Protein AF-A0A7K1Z3K9-F1 (afdb_monomer)

Structure (mmCIF, N/CA/C/O backbone):
data_AF-A0A7K1Z3K9-F1
#
_entry.id   AF-A0A7K1Z3K9-F1
#
loop_
_atom_site.group_PDB
_atom_site.id
_atom_site.type_symbol
_atom_site.label_atom_id
_atom_site.label_alt_id
_atom_site.label_comp_id
_atom_site.label_asym_id
_atom_site.label_entity_id
_atom_site.label_seq_id
_atom_site.pdbx_PDB_ins_code
_atom_site.Cartn_x
_atom_site.Cartn_y
_atom_site.Cartn_z
_atom_site.occupancy
_atom_site.B_iso_or_equiv
_atom_site.auth_seq_id
_atom_site.auth_comp_id
_atom_site.auth_asym_id
_atom_site.auth_atom_id
_atom_site.pdbx_PDB_model_num
ATOM 1 N N . MET A 1 1 ? -6.421 -14.863 19.819 1.00 62.03 1 MET A N 1
ATOM 2 C CA . MET A 1 1 ? -6.205 -15.809 18.696 1.00 62.03 1 MET A CA 1
ATOM 3 C C . MET A 1 1 ? -7.151 -15.559 17.518 1.00 62.03 1 MET A C 1
ATOM 5 O O . MET A 1 1 ? -6.674 -15.500 16.394 1.00 62.03 1 MET A O 1
ATOM 9 N N . GLY A 1 2 ? -8.463 -15.389 17.746 1.00 84.62 2 GLY A N 1
ATOM 10 C CA . GLY A 1 2 ? -9.454 -15.269 16.662 1.00 84.62 2 GLY A CA 1
ATOM 11 C C . GLY A 1 2 ? -9.222 -14.116 15.676 1.00 84.62 2 GLY A C 1
ATOM 12 O O . GLY A 1 2 ? -9.357 -14.316 14.473 1.00 84.62 2 GLY A O 1
ATOM 13 N N . ASP A 1 3 ? -8.809 -12.938 16.150 1.00 85.50 3 ASP A N 1
ATOM 14 C CA . ASP A 1 3 ? -8.624 -11.773 15.268 1.00 85.50 3 ASP A CA 1
ATOM 15 C C . ASP A 1 3 ? -7.415 -11.899 14.337 1.00 85.50 3 ASP A C 1
ATOM 17 O O . ASP A 1 3 ? -7.500 -11.518 13.174 1.00 85.50 3 ASP A O 1
ATOM 21 N N . LEU A 1 4 ? -6.318 -12.505 14.800 1.00 86.00 4 LEU A N 1
ATOM 22 C CA . LEU A 1 4 ? -5.144 -12.763 13.958 1.00 86.00 4 LEU A CA 1
ATOM 23 C C . LEU A 1 4 ? -5.462 -13.757 12.836 1.00 86.00 4 LEU A C 1
ATOM 25 O O . LEU A 1 4 ? -5.068 -13.539 11.694 1.00 86.00 4 LEU A O 1
ATOM 29 N N . LEU A 1 5 ? -6.229 -14.809 13.139 1.00 90.75 5 LEU A N 1
ATOM 30 C CA . LEU A 1 5 ? -6.715 -15.753 12.129 1.00 90.75 5 LEU A CA 1
ATOM 31 C C . LEU A 1 5 ? -7.603 -15.052 11.096 1.00 90.75 5 LEU A C 1
ATOM 33 O O . LEU A 1 5 ? -7.428 -15.255 9.898 1.00 90.75 5 LEU A O 1
ATOM 37 N N . ARG A 1 6 ? -8.514 -14.178 11.539 1.00 91.56 6 ARG A N 1
ATOM 38 C CA . ARG A 1 6 ? -9.349 -13.375 10.631 1.00 91.56 6 ARG A CA 1
ATOM 39 C C . ARG A 1 6 ? -8.504 -12.484 9.723 1.00 91.56 6 ARG A C 1
ATOM 41 O O . ARG A 1 6 ? -8.740 -12.467 8.520 1.00 91.56 6 ARG A O 1
ATOM 48 N N . LEU A 1 7 ? -7.513 -11.784 10.274 1.00 92.50 7 LEU A N 1
ATOM 49 C CA . LEU A 1 7 ? -6.595 -10.947 9.499 1.00 92.50 7 LEU A CA 1
ATOM 50 C C . LEU A 1 7 ? -5.823 -11.754 8.457 1.00 92.50 7 LEU A C 1
ATOM 52 O O . LEU A 1 7 ? -5.692 -11.300 7.323 1.00 92.50 7 LEU A O 1
ATOM 56 N N . PHE A 1 8 ? -5.362 -12.949 8.825 1.00 92.81 8 PHE A N 1
ATOM 57 C CA . PHE A 1 8 ? -4.692 -13.854 7.902 1.00 92.81 8 PHE A CA 1
ATOM 58 C C . PHE A 1 8 ? -5.606 -14.223 6.726 1.00 92.81 8 PHE A C 1
ATOM 60 O O . PHE A 1 8 ? -5.239 -13.979 5.581 1.00 92.81 8 PHE A O 1
ATOM 67 N N . PHE A 1 9 ? -6.829 -14.698 6.989 1.00 94.62 9 PHE A N 1
ATOM 68 C CA . PHE A 1 9 ? -7.776 -15.051 5.925 1.00 94.62 9 PHE A CA 1
ATOM 69 C C . PHE A 1 9 ? -8.161 -13.859 5.041 1.00 94.62 9 PHE A C 1
ATOM 71 O O . PHE A 1 9 ? -8.215 -14.007 3.821 1.00 94.62 9 PHE A O 1
ATOM 78 N N . ILE A 1 10 ? -8.397 -12.676 5.621 1.00 94.56 10 ILE A N 1
ATOM 79 C CA . ILE A 1 10 ? -8.717 -11.464 4.849 1.00 94.56 10 ILE A CA 1
ATOM 80 C C . ILE A 1 10 ? -7.516 -11.043 3.994 1.00 94.56 10 ILE A C 1
ATOM 82 O O . ILE A 1 10 ? -7.694 -10.710 2.826 1.00 94.56 10 ILE A O 1
ATOM 86 N N . GLY A 1 11 ? -6.297 -11.093 4.538 1.00 94.00 11 GLY A N 1
ATOM 87 C CA . GLY A 1 11 ? -5.076 -10.771 3.801 1.00 94.00 11 GLY A CA 1
ATOM 88 C C . GLY A 1 11 ? -4.839 -11.728 2.635 1.00 94.00 11 GLY A C 1
ATOM 89 O O . GLY A 1 11 ? -4.600 -11.283 1.513 1.00 94.00 11 GLY A O 1
ATOM 90 N N . THR A 1 12 ? -4.985 -13.036 2.860 1.00 95.12 12 THR A N 1
ATOM 91 C CA . THR A 1 12 ? -4.906 -14.046 1.796 1.00 95.12 12 THR A CA 1
ATOM 92 C C . THR A 1 12 ? -5.987 -13.830 0.739 1.00 95.12 12 THR A C 1
ATOM 94 O O . THR A 1 12 ? -5.686 -13.871 -0.452 1.00 95.12 12 THR A O 1
ATOM 97 N N . ALA A 1 13 ? -7.227 -13.544 1.147 1.00 94.94 13 ALA A N 1
ATOM 98 C CA . ALA A 1 13 ? -8.312 -13.239 0.221 1.00 94.94 13 ALA A CA 1
ATOM 99 C C . ALA A 1 13 ? -8.030 -11.968 -0.593 1.00 94.94 13 ALA A C 1
ATOM 101 O O . ALA A 1 13 ? -8.270 -11.960 -1.796 1.00 94.94 13 ALA A O 1
ATOM 102 N N . ALA A 1 14 ? -7.473 -10.919 0.021 1.00 95.12 14 ALA A N 1
ATOM 103 C CA . ALA A 1 14 ? -7.094 -9.690 -0.671 1.00 95.12 14 ALA A CA 1
ATOM 104 C C . ALA A 1 14 ? -6.000 -9.942 -1.718 1.00 95.12 14 ALA A C 1
ATOM 106 O O . ALA A 1 14 ? -6.112 -9.457 -2.841 1.00 95.12 14 ALA A O 1
ATOM 107 N N . VAL A 1 15 ? -4.979 -10.742 -1.388 1.00 95.88 15 VAL A N 1
ATOM 108 C CA . VAL A 1 15 ? -3.931 -11.145 -2.342 1.00 95.88 15 VAL A CA 1
ATOM 109 C C . VAL A 1 15 ? -4.515 -11.988 -3.476 1.00 95.88 15 VAL A C 1
ATOM 111 O O . VAL A 1 15 ? -4.219 -11.730 -4.640 1.00 95.88 15 VAL A O 1
ATOM 114 N N . ALA A 1 16 ? -5.383 -12.953 -3.169 1.00 94.88 16 ALA A N 1
ATOM 115 C CA . ALA A 1 16 ? -6.039 -13.773 -4.183 1.00 94.88 16 ALA A CA 1
ATOM 116 C C . ALA A 1 16 ? -6.931 -12.930 -5.106 1.00 94.88 16 ALA A C 1
ATOM 118 O O . ALA A 1 16 ? -6.889 -13.091 -6.321 1.00 94.88 16 ALA A O 1
ATOM 119 N N . LEU A 1 17 ? -7.698 -11.993 -4.548 1.00 94.31 17 LEU A N 1
ATOM 120 C CA . LEU A 1 17 ? -8.557 -11.087 -5.304 1.00 94.31 17 LEU A CA 1
ATOM 121 C C . LEU A 1 17 ? -7.729 -10.155 -6.199 1.00 94.31 17 LEU A C 1
ATOM 123 O O . LEU A 1 17 ? -8.068 -9.957 -7.369 1.00 94.31 17 LEU A O 1
ATOM 127 N N . GLN A 1 18 ? -6.618 -9.635 -5.670 1.00 94.62 18 GLN A N 1
ATOM 128 C CA . GLN A 1 18 ? -5.656 -8.852 -6.437 1.00 94.62 18 GLN A CA 1
ATOM 12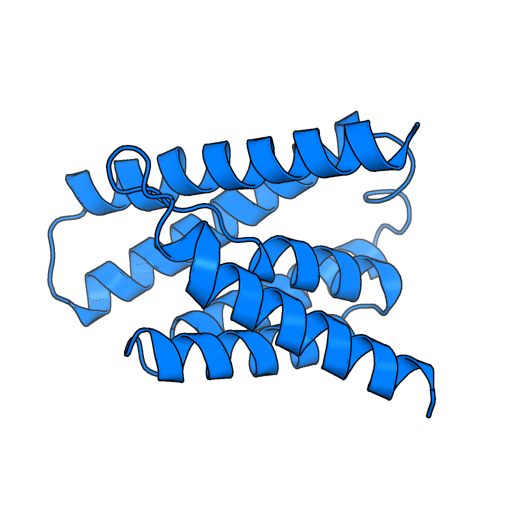9 C C . GLN A 1 18 ? -5.096 -9.664 -7.598 1.00 94.62 18 GLN A C 1
ATOM 131 O O . GLN A 1 18 ? -5.102 -9.195 -8.727 1.00 94.62 18 GLN A O 1
ATOM 136 N N . TRP A 1 19 ? -4.647 -10.888 -7.350 1.00 93.19 19 TRP A N 1
ATOM 137 C CA . TRP A 1 19 ? -4.011 -11.705 -8.374 1.00 93.19 19 TRP A CA 1
ATOM 138 C C . TRP A 1 19 ? -4.992 -12.209 -9.442 1.00 93.19 19 TRP A C 1
ATOM 140 O O . TRP A 1 19 ? -4.698 -12.153 -10.636 1.00 93.19 19 TRP A O 1
ATOM 150 N N . LEU A 1 20 ? -6.168 -12.688 -9.031 1.00 91.50 20 LEU A N 1
ATOM 151 C CA . LEU A 1 20 ? -7.123 -13.345 -9.923 1.00 91.50 20 LEU A CA 1
ATOM 152 C C . LEU A 1 20 ? -7.962 -12.355 -10.732 1.00 91.50 20 LEU A C 1
ATOM 154 O O . LEU A 1 20 ? -8.241 -12.631 -11.899 1.00 91.50 20 LEU A O 1
ATOM 158 N N . PHE A 1 21 ? -8.346 -11.223 -10.134 1.00 91.06 21 PHE A N 1
ATOM 159 C CA . PHE A 1 21 ? -9.279 -10.271 -10.739 1.00 91.06 21 PHE A CA 1
ATOM 160 C C . PHE A 1 21 ? -8.602 -8.940 -11.054 1.00 91.06 21 PHE A C 1
ATOM 162 O O . PHE A 1 21 ? -8.465 -8.586 -12.222 1.00 91.06 21 PHE A O 1
ATOM 169 N N . PHE A 1 22 ? -8.140 -8.206 -10.040 1.00 88.31 22 PHE A N 1
ATOM 170 C CA . PHE A 1 22 ? -7.693 -6.819 -10.236 1.00 88.31 22 PHE A CA 1
ATOM 171 C C . PHE A 1 22 ? -6.387 -6.688 -11.019 1.00 88.31 22 PHE A C 1
ATOM 173 O O . PHE A 1 22 ? -6.224 -5.735 -11.769 1.00 88.31 22 PHE A O 1
ATOM 180 N N . GLY A 1 23 ? -5.501 -7.675 -10.932 1.00 84.19 23 GLY A N 1
ATOM 181 C CA . GLY A 1 23 ? -4.292 -7.760 -11.746 1.00 84.19 23 GLY A CA 1
ATOM 182 C C . GLY A 1 23 ? -4.573 -8.059 -13.220 1.00 84.19 23 GLY A C 1
ATOM 183 O O . GLY A 1 23 ? -3.671 -7.931 -14.037 1.00 84.19 23 GLY A O 1
ATOM 184 N N . ARG A 1 24 ? -5.806 -8.459 -13.566 1.00 86.00 24 ARG A N 1
ATOM 185 C CA . A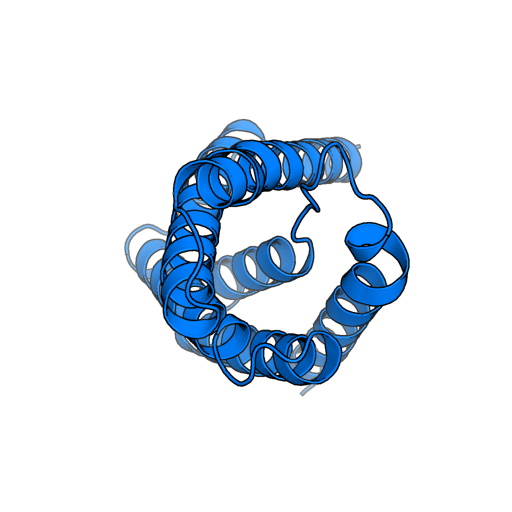RG A 1 24 ? -6.275 -8.631 -14.952 1.00 86.00 24 ARG A CA 1
ATOM 186 C C . ARG A 1 24 ? -7.155 -7.474 -15.424 1.00 86.00 24 ARG A C 1
ATOM 188 O O . ARG A 1 24 ? -7.344 -7.316 -16.625 1.00 86.00 24 ARG A O 1
ATOM 195 N N . LEU A 1 25 ? -7.699 -6.685 -14.495 1.00 83.25 25 LEU A N 1
ATOM 196 C CA . LEU A 1 25 ? -8.447 -5.461 -14.777 1.00 83.25 25 LEU A CA 1
ATOM 197 C C . LEU A 1 25 ? -7.468 -4.322 -15.050 1.00 83.25 25 LEU A C 1
ATOM 199 O O . LEU A 1 25 ? -7.307 -3.401 -14.252 1.00 83.25 25 LEU A O 1
ATOM 203 N N . ASP A 1 26 ? -6.787 -4.435 -16.181 1.00 82.94 26 ASP A N 1
ATOM 204 C CA . ASP A 1 26 ? -5.873 -3.415 -16.654 1.00 82.94 26 ASP A CA 1
ATOM 205 C C . ASP A 1 26 ? -6.638 -2.337 -17.437 1.00 82.94 26 ASP A C 1
ATOM 207 O O . ASP A 1 26 ? -7.279 -2.619 -18.452 1.00 82.94 26 ASP A O 1
ATOM 211 N N . LEU A 1 27 ? -6.581 -1.093 -16.957 1.00 80.25 27 LEU A N 1
ATOM 212 C CA . LEU A 1 27 ? -7.094 0.079 -17.661 1.00 80.25 27 LEU A CA 1
ATOM 213 C C . LEU A 1 27 ? -5.911 0.954 -18.079 1.00 80.25 27 LEU A C 1
ATOM 215 O O . LEU A 1 27 ? -5.322 1.657 -17.260 1.00 80.25 27 LEU A O 1
ATOM 219 N N . TRP A 1 28 ? -5.575 0.919 -19.372 1.00 77.62 28 TRP A N 1
ATOM 220 C CA . TRP A 1 28 ? -4.462 1.678 -19.964 1.00 77.62 28 TRP A CA 1
ATOM 221 C C . TRP A 1 28 ? -3.086 1.422 -19.314 1.00 77.62 28 TRP A C 1
ATOM 223 O O . TRP A 1 28 ? -2.245 2.320 -19.260 1.00 77.62 28 TRP A O 1
ATOM 233 N N . GLY A 1 29 ? -2.836 0.198 -18.847 1.00 78.69 29 GLY A N 1
ATOM 234 C CA . GLY A 1 29 ? -1.599 -0.210 -18.174 1.00 78.69 29 GLY A CA 1
ATOM 235 C C . GLY A 1 29 ? -1.642 -0.051 -16.647 1.00 78.69 29 GLY A C 1
ATOM 236 O O . GLY A 1 29 ? -0.689 -0.440 -15.967 1.00 78.69 29 GLY A O 1
ATOM 237 N N . ALA A 1 30 ? -2.700 0.559 -16.098 1.00 84.94 30 ALA A N 1
ATOM 238 C CA . ALA A 1 30 ? -2.870 0.777 -14.671 1.00 84.94 30 ALA A CA 1
ATOM 239 C C . ALA A 1 30 ? -3.825 -0.252 -14.053 1.00 84.94 30 ALA A C 1
ATOM 241 O O . ALA A 1 30 ? -4.983 -0.383 -14.452 1.00 84.94 30 ALA A O 1
ATOM 242 N N . THR A 1 31 ? -3.362 -0.902 -12.987 1.00 87.62 31 THR A N 1
ATOM 243 C CA . THR A 1 31 ? -4.162 -1.809 -12.153 1.00 87.62 31 THR A CA 1
ATOM 244 C C . THR A 1 31 ? -4.396 -1.193 -10.773 1.00 87.62 31 THR A C 1
ATOM 246 O O . THR A 1 31 ? -3.469 -0.589 -10.222 1.00 87.62 31 THR A O 1
ATOM 249 N N . PRO A 1 32 ? -5.579 -1.360 -10.161 1.00 91.06 32 PRO A N 1
ATOM 250 C CA . PRO A 1 32 ? -5.813 -0.888 -8.805 1.00 91.06 32 PRO A CA 1
ATOM 251 C C . PRO A 1 32 ? -5.142 -1.829 -7.800 1.00 91.06 32 PRO A C 1
ATOM 253 O O . PRO A 1 32 ? -5.009 -3.030 -8.045 1.00 91.06 32 PRO A O 1
ATOM 256 N N . ASP A 1 33 ? -4.749 -1.297 -6.645 1.00 92.56 33 ASP A N 1
ATOM 257 C CA . ASP A 1 33 ? -4.098 -2.074 -5.590 1.00 92.56 33 ASP A CA 1
ATOM 258 C C . ASP A 1 33 ? -5.044 -2.287 -4.401 1.00 92.56 33 ASP A C 1
ATOM 260 O O . ASP A 1 33 ? -5.134 -1.481 -3.473 1.00 92.56 33 ASP A O 1
ATOM 264 N N . VAL A 1 34 ? -5.774 -3.402 -4.420 1.00 93.56 34 VAL A N 1
ATOM 265 C CA . VAL A 1 34 ? -6.702 -3.770 -3.340 1.00 93.56 34 VAL A CA 1
ATOM 266 C C . VAL A 1 34 ? -5.953 -4.240 -2.096 1.00 93.56 34 VAL A C 1
ATOM 268 O O . VAL A 1 34 ? -6.408 -4.031 -0.969 1.00 93.56 34 VAL A O 1
ATOM 271 N N . VAL A 1 35 ? -4.764 -4.816 -2.274 1.00 95.88 35 VAL A N 1
ATOM 272 C CA . VAL A 1 35 ? -3.904 -5.221 -1.156 1.00 95.88 35 VAL A CA 1
ATOM 273 C C . VAL A 1 35 ? -3.440 -3.998 -0.371 1.00 95.88 35 VAL A C 1
ATOM 275 O O . VAL A 1 35 ? -3.372 -4.042 0.854 1.00 95.88 35 VAL A O 1
ATOM 278 N N . LEU A 1 36 ? -3.167 -2.882 -1.046 1.00 95.31 36 LEU A N 1
ATOM 279 C CA . LEU A 1 36 ? -2.870 -1.610 -0.401 1.00 95.31 36 LEU A CA 1
ATOM 280 C C . LEU A 1 36 ? -4.033 -1.163 0.489 1.00 95.31 36 LEU A C 1
ATOM 282 O O . LEU A 1 36 ? -3.802 -0.839 1.651 1.00 95.31 36 LEU A O 1
ATOM 286 N N . LEU A 1 37 ? -5.274 -1.211 -0.006 1.00 94.00 37 LEU A N 1
ATOM 287 C CA . LEU A 1 37 ? -6.455 -0.855 0.792 1.00 94.00 37 LEU A CA 1
ATOM 288 C C . LEU A 1 37 ? -6.591 -1.731 2.044 1.00 94.00 37 LEU A C 1
ATOM 290 O O . LEU A 1 37 ? -6.904 -1.219 3.120 1.00 94.00 37 LEU A O 1
ATOM 294 N N . PHE A 1 38 ? -6.293 -3.028 1.929 1.00 95.25 38 PHE A N 1
ATOM 295 C CA . PHE A 1 38 ? -6.218 -3.926 3.081 1.00 95.25 38 PHE A CA 1
ATOM 296 C C . PHE A 1 38 ? -5.144 -3.481 4.086 1.00 95.25 38 PHE A C 1
ATOM 298 O O . PHE A 1 38 ? -5.441 -3.360 5.273 1.00 95.25 38 PHE A O 1
ATOM 305 N N . VAL A 1 39 ? -3.922 -3.177 3.633 1.00 96.00 39 VAL A N 1
ATOM 306 C CA . VAL A 1 39 ? -2.833 -2.705 4.510 1.00 96.00 39 VAL A CA 1
ATOM 307 C C . VAL A 1 39 ? -3.211 -1.405 5.223 1.00 96.00 39 VAL A C 1
ATOM 309 O O . VAL A 1 39 ? -2.992 -1.301 6.429 1.00 96.00 39 VAL A O 1
ATOM 312 N N . LEU A 1 40 ? -3.832 -0.445 4.525 1.00 93.69 40 LEU A N 1
ATOM 313 C CA . LEU A 1 40 ? -4.343 0.784 5.146 1.00 93.69 40 LEU A CA 1
ATOM 314 C C . LEU A 1 40 ? -5.358 0.460 6.242 1.00 93.69 40 LEU A C 1
ATOM 316 O O . LEU A 1 40 ? -5.245 0.960 7.359 1.00 93.69 40 LEU A O 1
ATOM 320 N N . TRP A 1 41 ? -6.339 -0.387 5.932 1.00 91.81 41 TRP A N 1
ATOM 321 C CA . TRP A 1 41 ? -7.378 -0.773 6.880 1.00 91.81 41 TRP A CA 1
ATOM 322 C C . TRP A 1 41 ? -6.794 -1.439 8.132 1.00 91.81 41 TRP A C 1
ATOM 324 O O . TRP A 1 41 ? -7.185 -1.088 9.248 1.00 91.81 41 TRP A O 1
ATOM 334 N N . VAL A 1 42 ? -5.820 -2.341 7.968 1.00 93.75 42 VAL A N 1
ATOM 335 C CA . VAL A 1 42 ? -5.137 -2.984 9.097 1.00 93.75 42 VAL A CA 1
ATOM 336 C C . VAL A 1 42 ? -4.343 -1.966 9.913 1.00 93.75 42 VAL A C 1
ATOM 338 O O . VAL A 1 42 ? -4.488 -1.927 11.133 1.00 93.75 42 VAL A O 1
ATOM 341 N N . ALA A 1 43 ? -3.541 -1.120 9.267 1.00 93.19 43 ALA A N 1
ATOM 342 C CA . ALA A 1 43 ? -2.696 -0.140 9.946 1.00 93.19 43 ALA A CA 1
ATOM 343 C C . ALA A 1 43 ? -3.514 0.886 10.752 1.00 93.19 43 ALA A C 1
ATOM 345 O O . ALA A 1 43 ? -3.137 1.249 11.865 1.00 93.19 43 ALA A O 1
ATOM 346 N N . VAL A 1 44 ? -4.670 1.303 10.228 1.00 90.19 44 VAL A N 1
ATOM 347 C CA . VAL A 1 44 ? -5.595 2.215 10.917 1.00 90.19 44 VAL A CA 1
ATOM 348 C C . VAL A 1 44 ? -6.298 1.537 12.096 1.00 90.19 44 VAL A C 1
ATOM 350 O O . VAL A 1 44 ? -6.504 2.163 13.133 1.00 90.19 44 VAL A O 1
ATOM 353 N N . ARG A 1 45 ? -6.690 0.263 11.973 1.00 88.19 45 ARG A N 1
ATOM 354 C CA . ARG A 1 45 ? -7.452 -0.418 13.036 1.00 88.19 45 ARG A CA 1
ATOM 355 C C . ARG A 1 45 ? -6.593 -1.029 14.133 1.00 88.19 45 ARG A C 1
ATOM 357 O O . ARG A 1 45 ? -7.011 -1.043 15.284 1.00 88.19 45 ARG A O 1
ATOM 364 N N . TYR A 1 46 ? -5.432 -1.557 13.771 1.00 90.56 46 TYR A N 1
ATOM 365 C CA . TYR A 1 46 ? -4.586 -2.363 14.651 1.00 90.56 46 TYR A CA 1
ATOM 366 C C . TYR A 1 46 ? -3.233 -1.698 14.949 1.00 90.56 46 TYR A C 1
ATOM 368 O O . TYR A 1 46 ? -2.436 -2.234 15.719 1.00 90.56 46 TYR A O 1
ATOM 376 N N . GLY A 1 47 ? -2.981 -0.521 14.370 1.00 90.75 47 GLY A N 1
ATOM 377 C CA . GLY A 1 47 ? -1.809 0.302 14.639 1.00 90.75 47 GLY A CA 1
ATOM 378 C C . GLY A 1 47 ? -0.570 -0.067 13.821 1.00 90.75 47 GLY A C 1
ATOM 379 O O . GLY A 1 47 ? -0.582 -0.931 12.942 1.00 90.75 47 GLY A O 1
ATOM 380 N N . GLN A 1 48 ? 0.524 0.622 14.141 1.00 94.44 48 GLN A N 1
ATOM 381 C CA . GLN A 1 48 ? 1.802 0.581 13.427 1.00 94.44 48 GLN A CA 1
ATOM 382 C C . GLN A 1 48 ? 2.404 -0.820 13.311 1.00 94.44 48 GLN A C 1
ATOM 384 O O . GLN A 1 48 ? 2.720 -1.252 12.204 1.00 94.44 48 GLN A O 1
ATOM 389 N N . THR A 1 49 ? 2.548 -1.548 14.421 1.00 94.94 49 THR A N 1
ATOM 390 C CA . THR A 1 49 ? 3.210 -2.863 14.424 1.00 94.94 49 THR A CA 1
ATOM 391 C C . THR A 1 49 ? 2.466 -3.862 13.542 1.00 94.94 49 THR A C 1
ATOM 393 O O . THR A 1 49 ? 3.063 -4.477 12.660 1.00 94.94 49 THR A O 1
ATOM 396 N N . ILE A 1 50 ? 1.148 -3.989 13.725 1.00 95.44 50 ILE A N 1
ATOM 397 C CA . ILE A 1 50 ? 0.336 -4.951 12.969 1.00 95.44 50 ILE A CA 1
ATOM 398 C C . ILE A 1 50 ? 0.218 -4.518 11.499 1.00 95.44 50 ILE A C 1
ATOM 400 O O . ILE A 1 50 ? 0.320 -5.366 10.616 1.00 95.44 50 ILE A O 1
ATOM 404 N N . GLY A 1 51 ? 0.092 -3.217 11.214 1.00 95.75 51 GLY A N 1
ATOM 405 C CA . GLY A 1 51 ? 0.112 -2.685 9.847 1.00 95.75 51 GLY A CA 1
ATOM 406 C C . GLY A 1 51 ? 1.419 -2.970 9.104 1.00 95.75 51 GLY A C 1
ATOM 407 O O . GLY A 1 51 ? 1.393 -3.381 7.945 1.00 95.75 51 GLY A O 1
ATOM 408 N N . THR A 1 52 ? 2.558 -2.824 9.786 1.00 97.62 52 THR A N 1
ATOM 409 C CA . THR A 1 52 ? 3.892 -3.124 9.238 1.00 97.62 52 THR A CA 1
ATOM 410 C C . THR A 1 52 ? 4.021 -4.609 8.891 1.00 97.62 52 THR A C 1
ATOM 412 O O . THR A 1 52 ? 4.408 -4.949 7.775 1.00 97.62 52 THR A O 1
ATOM 415 N N . ILE A 1 53 ? 3.633 -5.498 9.816 1.00 97.56 53 ILE A N 1
ATOM 416 C CA . ILE A 1 53 ? 3.669 -6.956 9.607 1.00 97.56 53 ILE A CA 1
ATOM 417 C C . ILE A 1 53 ? 2.730 -7.366 8.468 1.00 97.56 53 ILE A C 1
ATOM 419 O O . ILE A 1 53 ? 3.110 -8.162 7.610 1.00 97.56 53 ILE A O 1
ATOM 423 N N . ALA A 1 54 ? 1.515 -6.813 8.426 1.00 97.19 54 ALA A N 1
ATOM 424 C CA . ALA A 1 54 ? 0.565 -7.098 7.359 1.00 97.19 54 ALA A CA 1
ATOM 425 C C . ALA A 1 54 ? 1.121 -6.677 5.995 1.00 97.19 54 ALA A C 1
ATOM 427 O O . ALA A 1 54 ? 1.089 -7.482 5.069 1.00 97.19 54 ALA A O 1
ATOM 428 N N . GLY A 1 55 ? 1.682 -5.464 5.894 1.00 97.19 55 GLY A N 1
ATOM 429 C CA . GLY A 1 55 ? 2.328 -4.953 4.685 1.00 97.19 55 GLY A CA 1
ATOM 430 C C . GLY A 1 55 ? 3.482 -5.832 4.206 1.00 97.19 55 GLY A C 1
ATOM 431 O O . GLY A 1 55 ? 3.547 -6.150 3.019 1.00 97.19 55 GLY A O 1
ATOM 432 N N . PHE A 1 56 ? 4.328 -6.291 5.130 1.00 98.12 56 PHE A N 1
ATOM 433 C CA . PHE A 1 56 ? 5.404 -7.236 4.843 1.00 98.12 56 PHE A CA 1
ATOM 434 C C . PHE A 1 56 ? 4.873 -8.549 4.258 1.00 98.12 56 PHE A C 1
ATOM 436 O O . PHE A 1 56 ? 5.284 -8.942 3.170 1.00 98.12 56 PHE A O 1
ATOM 443 N N . LEU A 1 57 ? 3.931 -9.210 4.941 1.00 97.69 57 LEU A N 1
ATOM 444 C CA . LEU A 1 57 ? 3.450 -10.538 4.547 1.00 97.69 57 LEU A CA 1
ATOM 445 C C . LEU A 1 57 ? 2.740 -10.522 3.191 1.00 97.69 57 LEU A C 1
ATOM 447 O O . LEU A 1 57 ? 3.025 -11.354 2.329 1.00 97.69 57 LEU A O 1
ATOM 451 N N . VAL A 1 58 ? 1.826 -9.570 2.981 1.00 97.44 58 VAL A N 1
ATOM 452 C CA . VAL A 1 58 ? 1.100 -9.484 1.706 1.00 97.44 58 VAL A CA 1
ATOM 453 C C . VAL A 1 58 ? 2.000 -8.984 0.581 1.00 97.44 58 VAL A C 1
ATOM 455 O O . VAL A 1 58 ? 1.867 -9.446 -0.546 1.00 97.44 58 VAL A O 1
ATOM 458 N N . GLY A 1 59 ? 2.938 -8.078 0.869 1.00 97.00 59 GLY A N 1
ATOM 459 C CA . GLY A 1 59 ? 3.912 -7.615 -0.114 1.00 97.00 59 GLY A CA 1
ATOM 460 C C . GLY A 1 59 ? 4.862 -8.732 -0.544 1.00 97.00 59 GLY A C 1
ATOM 461 O O . GLY A 1 59 ? 5.079 -8.905 -1.737 1.00 97.00 59 GLY A O 1
ATOM 462 N N . PHE A 1 60 ? 5.328 -9.555 0.397 1.00 97.31 60 PHE A N 1
ATOM 463 C CA . PHE A 1 60 ? 6.131 -10.743 0.107 1.00 97.31 60 PHE A CA 1
ATOM 464 C C . PHE A 1 60 ? 5.373 -11.748 -0.771 1.00 97.31 60 PHE A C 1
ATOM 466 O O . PHE A 1 60 ? 5.918 -12.259 -1.748 1.00 97.31 60 PHE A O 1
ATOM 473 N N . ALA A 1 61 ? 4.090 -11.986 -0.478 1.00 96.44 61 ALA A N 1
ATOM 474 C 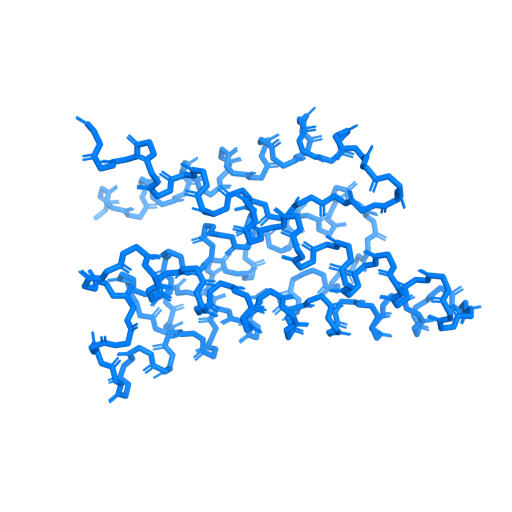CA . ALA A 1 61 ? 3.250 -12.841 -1.314 1.00 96.44 61 ALA A CA 1
ATOM 475 C C . ALA A 1 61 ? 3.102 -12.286 -2.743 1.00 96.44 61 ALA A C 1
ATOM 477 O O . ALA A 1 61 ? 3.208 -13.038 -3.709 1.00 96.44 61 ALA A O 1
ATOM 478 N N . LEU A 1 62 ? 2.902 -10.972 -2.894 1.00 95.88 62 LEU A N 1
ATOM 479 C CA . LEU A 1 62 ? 2.818 -10.335 -4.210 1.00 95.88 62 LEU A CA 1
ATOM 480 C C . LEU A 1 62 ? 4.149 -10.376 -4.964 1.00 95.88 62 LEU A C 1
ATOM 482 O O . LEU A 1 62 ? 4.145 -10.587 -6.172 1.00 95.88 62 LEU A O 1
ATOM 486 N N . ASP A 1 63 ? 5.282 -10.228 -4.279 1.00 95.25 63 ASP A N 1
ATOM 487 C CA . ASP A 1 63 ? 6.598 -10.363 -4.905 1.00 95.25 63 ASP A CA 1
ATOM 488 C C . ASP A 1 63 ? 6.832 -11.774 -5.452 1.00 95.25 63 ASP A C 1
ATOM 490 O O . ASP A 1 63 ? 7.370 -11.908 -6.551 1.00 95.25 63 ASP A O 1
ATOM 494 N N . ALA A 1 64 ? 6.386 -12.810 -4.735 1.00 94.81 64 ALA A N 1
ATOM 495 C CA . ALA A 1 64 ? 6.442 -14.192 -5.213 1.00 94.81 64 ALA A CA 1
ATOM 496 C C . ALA A 1 64 ? 5.547 -14.424 -6.446 1.00 94.81 64 ALA A C 1
ATOM 498 O O . ALA A 1 64 ? 5.895 -15.213 -7.321 1.00 94.81 64 ALA A O 1
ATOM 499 N N . ILE A 1 65 ? 4.411 -13.725 -6.532 1.00 94.06 65 ILE A N 1
ATOM 500 C CA . ILE A 1 65 ? 3.451 -13.834 -7.641 1.00 94.06 65 ILE A CA 1
ATOM 501 C C . ILE A 1 65 ? 3.920 -13.058 -8.882 1.00 94.06 65 ILE A C 1
ATOM 503 O O . ILE A 1 65 ? 3.838 -13.572 -9.996 1.00 94.06 65 ILE A O 1
ATOM 507 N N . TYR A 1 66 ? 4.386 -11.819 -8.706 1.00 90.88 66 TYR A N 1
ATOM 508 C CA . TYR A 1 66 ? 4.716 -10.898 -9.801 1.00 90.88 66 TYR A CA 1
ATOM 509 C C . TYR A 1 66 ? 6.209 -10.847 -10.150 1.00 90.88 66 TYR A C 1
ATOM 511 O O . TYR A 1 66 ? 6.591 -10.186 -11.117 1.00 90.88 66 TYR A O 1
ATOM 519 N N . GLY A 1 67 ? 7.062 -11.534 -9.385 1.00 90.44 67 GLY A N 1
ATOM 520 C CA . GLY A 1 67 ? 8.492 -11.661 -9.668 1.00 90.44 67 GLY A CA 1
ATOM 521 C C . GLY A 1 67 ? 9.288 -10.367 -9.483 1.00 90.44 67 GLY A C 1
ATOM 522 O O . GLY A 1 67 ? 10.315 -10.189 -10.134 1.00 90.44 67 GLY A O 1
ATOM 523 N N . LEU A 1 68 ? 8.820 -9.449 -8.629 1.00 87.38 68 LEU A N 1
ATOM 524 C CA . LEU A 1 68 ? 9.525 -8.199 -8.305 1.00 87.38 68 LEU A CA 1
ATOM 525 C C . LEU A 1 68 ? 10.508 -8.344 -7.127 1.00 87.38 68 LEU A C 1
ATOM 527 O O . LEU A 1 68 ? 11.295 -7.430 -6.887 1.00 87.38 68 LEU A O 1
ATOM 531 N N . TRP A 1 69 ? 10.526 -9.511 -6.466 1.00 86.44 69 TRP A N 1
ATOM 532 C CA . TRP A 1 69 ? 11.554 -9.957 -5.509 1.00 86.44 69 TRP A CA 1
ATOM 533 C C . TRP A 1 69 ? 11.947 -8.916 -4.446 1.00 86.44 69 TRP A C 1
ATOM 535 O O . TRP A 1 69 ? 13.108 -8.535 -4.319 1.00 86.44 69 TRP A O 1
ATOM 545 N N . GLY A 1 70 ? 10.977 -8.475 -3.650 1.00 92.56 70 GLY A N 1
ATOM 546 C CA . GLY A 1 70 ? 11.187 -7.656 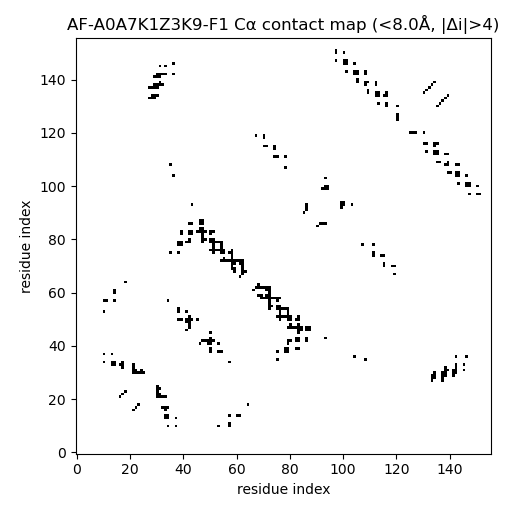-2.454 1.00 92.56 70 GLY A CA 1
ATOM 547 C C . GLY A 1 70 ? 10.697 -6.213 -2.578 1.00 92.56 70 GLY A C 1
ATOM 548 O O . GLY A 1 70 ? 10.613 -5.521 -1.563 1.00 92.56 70 GLY A O 1
ATOM 549 N N . ILE A 1 71 ? 10.352 -5.744 -3.783 1.00 95.56 71 ILE A N 1
ATOM 550 C CA . ILE A 1 71 ? 9.873 -4.371 -3.985 1.00 95.56 71 ILE A CA 1
ATOM 551 C C . ILE A 1 71 ? 8.490 -4.183 -3.350 1.00 95.56 71 ILE A C 1
ATOM 553 O O . ILE A 1 71 ? 8.298 -3.227 -2.594 1.00 95.56 71 ILE A O 1
ATOM 557 N N . HIS A 1 72 ? 7.527 -5.077 -3.604 1.00 95.88 72 HIS A N 1
ATOM 558 C CA . HIS A 1 72 ? 6.204 -4.957 -2.987 1.00 95.88 72 HIS A CA 1
ATOM 559 C C . HIS A 1 72 ? 6.281 -5.119 -1.472 1.00 95.88 72 HIS A C 1
ATOM 561 O O . HIS A 1 72 ? 5.644 -4.353 -0.748 1.00 95.88 72 HIS A O 1
ATOM 567 N N . MET A 1 73 ? 7.072 -6.081 -0.994 1.00 97.31 73 MET A N 1
ATOM 568 C CA . MET A 1 73 ? 7.352 -6.294 0.421 1.00 97.31 73 MET A CA 1
ATOM 569 C C . MET A 1 73 ? 7.865 -5.010 1.068 1.00 97.31 73 MET A C 1
ATOM 571 O O . MET A 1 73 ? 7.275 -4.540 2.041 1.00 97.31 73 MET A O 1
ATOM 575 N N . PHE A 1 74 ? 8.920 -4.40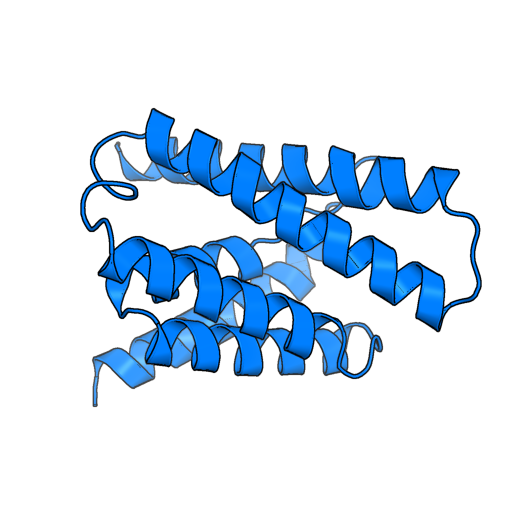7 0.519 1.00 97.75 74 PHE A N 1
ATOM 576 C CA . PHE A 1 74 ? 9.520 -3.201 1.079 1.00 97.75 74 PHE A CA 1
ATOM 577 C C . PHE A 1 74 ? 8.538 -2.026 1.087 1.00 97.75 74 PHE A C 1
ATOM 579 O O . PHE A 1 74 ? 8.265 -1.451 2.143 1.00 97.75 74 PHE A O 1
ATOM 586 N N . VAL A 1 75 ? 7.945 -1.706 -0.067 1.00 97.38 75 VAL A N 1
ATOM 587 C CA . VAL A 1 75 ? 7.042 -0.555 -0.199 1.00 97.38 75 VAL A CA 1
ATOM 588 C C . VAL A 1 75 ? 5.824 -0.709 0.715 1.00 97.38 75 VAL A C 1
ATOM 590 O O . VAL A 1 75 ? 5.485 0.223 1.442 1.00 97.38 75 VAL A O 1
ATOM 593 N N . LYS A 1 76 ? 5.184 -1.885 0.762 1.00 97.31 76 LYS A N 1
ATOM 594 C CA . LYS A 1 76 ? 4.004 -2.093 1.618 1.00 97.31 76 LYS A CA 1
ATOM 595 C C . LYS A 1 76 ? 4.342 -2.133 3.105 1.00 97.31 76 LYS A C 1
ATOM 597 O O . LYS A 1 76 ? 3.519 -1.694 3.905 1.00 97.31 76 LYS A O 1
ATOM 602 N N . THR A 1 77 ? 5.537 -2.586 3.478 1.00 98.06 77 THR A N 1
ATOM 603 C CA . THR A 1 77 ? 6.028 -2.497 4.863 1.00 98.06 77 THR A CA 1
ATOM 604 C C . THR A 1 77 ? 6.158 -1.036 5.292 1.00 98.06 77 THR A C 1
ATOM 606 O O . THR A 1 77 ? 5.623 -0.653 6.332 1.00 98.06 77 THR A O 1
ATOM 609 N N . VAL A 1 78 ? 6.793 -0.199 4.461 1.00 97.62 78 VAL A N 1
ATOM 610 C CA . VAL A 1 78 ? 6.943 1.243 4.717 1.00 97.62 78 VAL A CA 1
ATOM 611 C C . VAL A 1 78 ? 5.580 1.925 4.812 1.00 97.62 78 VAL A C 1
ATOM 613 O O . VAL A 1 78 ? 5.341 2.684 5.748 1.00 97.62 78 VAL A O 1
ATOM 616 N N . ILE A 1 79 ? 4.653 1.631 3.899 1.00 97.31 79 ILE A N 1
ATOM 617 C CA . ILE A 1 79 ? 3.309 2.217 3.945 1.00 97.31 79 ILE A CA 1
ATOM 618 C C . ILE A 1 79 ? 2.540 1.768 5.192 1.00 97.31 79 ILE A C 1
ATOM 620 O O . ILE A 1 79 ? 1.970 2.610 5.881 1.00 97.31 79 ILE A O 1
ATOM 624 N N . GLY A 1 80 ? 2.550 0.474 5.525 1.00 96.31 80 GLY A N 1
ATOM 625 C CA . GLY A 1 80 ? 1.895 -0.039 6.730 1.00 96.31 80 GLY A CA 1
ATOM 626 C C . GLY A 1 80 ? 2.426 0.616 8.008 1.00 96.31 80 GLY A C 1
ATOM 627 O O . GLY A 1 80 ? 1.645 1.000 8.881 1.00 96.31 80 GLY A O 1
ATOM 628 N N . PHE A 1 81 ? 3.743 0.824 8.076 1.00 96.69 81 PHE A N 1
ATOM 629 C CA . PHE A 1 81 ? 4.402 1.560 9.150 1.00 96.69 81 PHE A CA 1
ATOM 630 C C . PHE A 1 81 ? 3.958 3.026 9.203 1.00 96.69 81 PHE A C 1
ATOM 632 O O . PHE A 1 81 ? 3.503 3.484 10.250 1.00 96.69 81 PHE A O 1
ATOM 639 N N . LEU A 1 82 ? 4.058 3.763 8.090 1.00 94.62 82 LEU A N 1
ATOM 640 C CA . LEU A 1 82 ? 3.750 5.197 8.040 1.00 94.62 82 LEU A CA 1
ATOM 641 C C . LEU A 1 82 ? 2.290 5.471 8.394 1.00 94.62 82 LEU A C 1
ATOM 643 O O . LEU A 1 82 ? 2.003 6.351 9.200 1.00 94.62 82 LEU A O 1
ATOM 647 N N . VAL A 1 83 ? 1.365 4.694 7.832 1.00 93.12 83 VAL A N 1
ATOM 648 C CA . VAL A 1 83 ? -0.070 4.853 8.091 1.00 93.12 83 VAL A CA 1
ATOM 649 C C . VAL A 1 83 ? -0.392 4.549 9.548 1.00 93.12 83 VAL A C 1
ATOM 651 O O . VAL A 1 83 ? -1.104 5.320 10.191 1.00 93.12 83 VAL A O 1
ATOM 654 N N . GLY A 1 84 ? 0.154 3.462 10.095 1.00 92.25 84 GLY A N 1
ATOM 655 C CA . GLY A 1 84 ? -0.097 3.106 11.485 1.00 92.25 84 GLY A CA 1
ATOM 656 C C . GLY A 1 84 ? 0.542 4.085 12.475 1.00 92.25 84 GLY A C 1
ATOM 657 O O . GLY A 1 84 ? -0.064 4.376 13.504 1.00 92.25 84 GLY A O 1
ATOM 658 N N . LEU A 1 85 ? 1.709 4.654 12.146 1.00 91.19 85 LEU A N 1
ATOM 659 C CA . LEU A 1 85 ? 2.348 5.718 12.924 1.00 91.19 85 LEU A CA 1
ATOM 660 C C . LEU A 1 85 ? 1.513 7.007 12.902 1.00 91.19 85 LEU A C 1
ATOM 662 O O . LEU A 1 85 ? 1.240 7.585 13.950 1.00 91.19 85 LEU A O 1
ATOM 666 N N . LEU A 1 86 ? 1.057 7.442 11.723 1.00 87.81 86 LEU A N 1
ATOM 667 C CA . LEU A 1 86 ? 0.213 8.634 11.587 1.00 87.81 86 LEU A CA 1
ATOM 668 C C . LEU A 1 86 ? -1.120 8.479 12.321 1.00 87.81 86 LEU A C 1
ATOM 670 O O . LEU A 1 86 ? -1.596 9.437 12.923 1.00 87.81 86 LEU A O 1
ATOM 674 N N . ASN A 1 87 ? -1.703 7.282 12.302 1.00 84.62 87 ASN A N 1
ATOM 675 C CA . ASN A 1 87 ? -2.925 6.986 13.037 1.00 84.62 87 ASN A CA 1
ATOM 676 C C . ASN A 1 87 ? -2.706 6.966 14.559 1.00 84.62 87 ASN A C 1
ATOM 678 O O . ASN A 1 87 ? -3.584 7.397 15.296 1.00 84.62 87 ASN A O 1
ATOM 682 N N . MET A 1 88 ? -1.536 6.519 15.032 1.00 79.31 88 MET A N 1
ATOM 683 C CA . MET A 1 88 ? -1.167 6.606 16.450 1.00 79.31 88 MET A CA 1
ATOM 684 C C . MET A 1 88 ? -1.015 8.062 16.911 1.00 79.31 88 MET A C 1
ATOM 686 O O . MET A 1 88 ? -1.438 8.399 18.013 1.00 79.31 88 MET A O 1
ATOM 690 N N . ILE A 1 89 ? -0.419 8.920 16.076 1.00 77.75 89 ILE A N 1
ATOM 691 C CA . ILE A 1 89 ? -0.219 10.343 16.386 1.00 77.75 89 ILE A CA 1
ATOM 692 C C . ILE A 1 89 ? -1.542 11.116 16.283 1.00 77.75 89 ILE A C 1
ATOM 694 O O . ILE A 1 89 ? -1.807 11.995 17.096 1.00 77.75 89 ILE A O 1
ATOM 698 N N . ASN A 1 90 ? -2.382 10.787 15.297 1.00 69.81 90 ASN A N 1
ATOM 699 C CA . ASN A 1 90 ? -3.621 11.498 15.000 1.00 69.81 90 ASN A CA 1
ATOM 700 C C . ASN A 1 90 ? -4.786 10.527 14.734 1.00 69.81 90 ASN A C 1
ATOM 702 O O . ASN A 1 90 ? -5.206 10.325 13.590 1.00 69.81 90 ASN A O 1
ATOM 706 N N . SER A 1 91 ? -5.375 9.989 15.805 1.00 60.75 91 SER A N 1
ATOM 707 C CA . SER A 1 91 ? -6.481 9.013 15.762 1.00 60.75 91 SER A CA 1
ATOM 708 C C . SER A 1 91 ? -7.755 9.513 15.052 1.00 60.75 91 SER A C 1
ATOM 710 O O . SER A 1 91 ? -8.639 8.732 14.708 1.00 60.75 91 SER A O 1
ATOM 712 N N . GLU A 1 92 ? -7.873 10.824 14.813 1.00 57.72 92 GLU A N 1
ATOM 713 C CA . GLU A 1 92 ? -9.005 11.466 14.127 1.00 57.72 92 GLU A CA 1
ATOM 714 C C . GLU A 1 92 ? -8.894 11.462 12.587 1.00 57.72 92 GLU A C 1
ATOM 716 O O . GLU A 1 92 ? -9.870 11.779 11.894 1.00 57.72 92 GLU A O 1
ATOM 721 N N . VAL A 1 93 ? -7.729 11.127 12.022 1.00 55.81 93 VAL A N 1
ATOM 722 C CA . VAL A 1 93 ? -7.454 11.333 10.587 1.00 55.81 93 VAL A CA 1
ATOM 723 C C . VAL A 1 93 ? -8.256 10.379 9.694 1.00 55.81 93 VAL A C 1
ATOM 725 O O . VAL A 1 93 ? -8.667 10.778 8.608 1.00 55.81 93 VAL A O 1
ATOM 728 N N . PHE A 1 94 ? -8.581 9.165 10.154 1.00 59.88 94 PHE A N 1
ATOM 729 C CA . PHE A 1 94 ? -8.918 8.083 9.221 1.00 59.88 94 PHE A CA 1
ATOM 730 C C . PHE A 1 94 ? -10.384 7.605 9.165 1.00 59.88 94 PHE A C 1
ATOM 732 O O . PHE A 1 94 ? -10.716 6.891 8.222 1.00 59.88 94 PHE A O 1
ATOM 739 N N . VAL A 1 95 ? -11.289 7.943 10.104 1.00 61.69 95 VAL A N 1
ATOM 740 C CA . VAL A 1 95 ? -12.521 7.112 10.263 1.00 61.69 95 VAL A CA 1
ATOM 741 C C . VAL A 1 95 ? -13.866 7.857 10.396 1.00 61.69 95 VAL A C 1
ATOM 743 O O . VAL A 1 95 ? -14.901 7.218 10.553 1.00 61.69 95 VAL A O 1
ATOM 746 N N . ARG A 1 96 ? -13.947 9.190 10.263 1.00 62.19 96 ARG A N 1
ATOM 747 C CA . ARG A 1 96 ? -15.245 9.893 10.459 1.00 62.19 96 ARG A CA 1
ATOM 748 C C . ARG A 1 96 ? -16.080 10.156 9.200 1.00 62.19 96 ARG A C 1
ATOM 750 O O . ARG A 1 96 ? -17.305 10.221 9.294 1.00 62.19 96 ARG A O 1
ATOM 757 N N . SER A 1 97 ? -15.483 10.278 8.014 1.00 74.44 97 SER A N 1
ATOM 758 C CA . SER A 1 97 ? -16.237 10.607 6.794 1.00 74.44 97 SER A CA 1
ATOM 759 C C . SER A 1 97 ? -15.709 9.893 5.554 1.00 74.44 97 SER A C 1
ATOM 761 O O . SER A 1 97 ? -14.508 9.680 5.411 1.00 74.44 97 SER A O 1
ATOM 763 N N . ALA A 1 98 ? -16.620 9.560 4.630 1.00 80.00 98 ALA A N 1
ATOM 764 C CA . ALA A 1 98 ? -16.267 8.960 3.344 1.00 80.00 98 ALA A CA 1
ATOM 765 C C . ALA A 1 98 ? -15.246 9.813 2.578 1.00 80.00 98 ALA A C 1
ATOM 767 O O . ALA A 1 98 ? -14.297 9.290 2.003 1.00 80.00 98 ALA A O 1
ATOM 768 N N . ARG A 1 99 ? -15.401 11.139 2.660 1.00 83.62 99 ARG A N 1
ATOM 769 C CA . ARG A 1 99 ? -14.472 12.109 2.085 1.00 83.62 99 ARG A CA 1
ATOM 770 C C . ARG A 1 99 ? -13.045 11.942 2.621 1.00 83.62 99 ARG A C 1
ATOM 772 O O . ARG A 1 99 ? -12.128 11.860 1.816 1.00 83.62 99 ARG A O 1
ATOM 779 N N . ARG A 1 100 ? -12.858 11.826 3.944 1.00 82.88 100 ARG A N 1
ATOM 780 C CA . ARG A 1 100 ? -11.519 11.628 4.532 1.00 82.88 100 ARG A CA 1
ATOM 781 C C . ARG A 1 100 ? -10.880 10.322 4.066 1.00 82.88 100 ARG A C 1
ATOM 783 O O . ARG A 1 100 ? -9.713 10.328 3.710 1.00 82.88 100 ARG A O 1
ATOM 790 N N . VAL A 1 101 ? -11.641 9.225 3.988 1.00 83.94 101 VAL A N 1
ATOM 791 C CA . VAL A 1 101 ? -11.106 7.938 3.498 1.00 83.94 101 VAL A CA 1
ATOM 792 C C . VAL A 1 101 ? -10.580 8.065 2.067 1.00 83.94 101 VAL A C 1
ATOM 794 O O . VAL A 1 101 ? -9.498 7.564 1.769 1.00 83.94 101 VAL A O 1
ATOM 797 N N . VAL A 1 102 ? -11.307 8.769 1.197 1.00 89.12 102 VAL A N 1
ATOM 798 C CA . VAL A 1 102 ? -10.890 9.021 -0.190 1.00 89.12 102 VAL A CA 1
ATOM 799 C C . VAL A 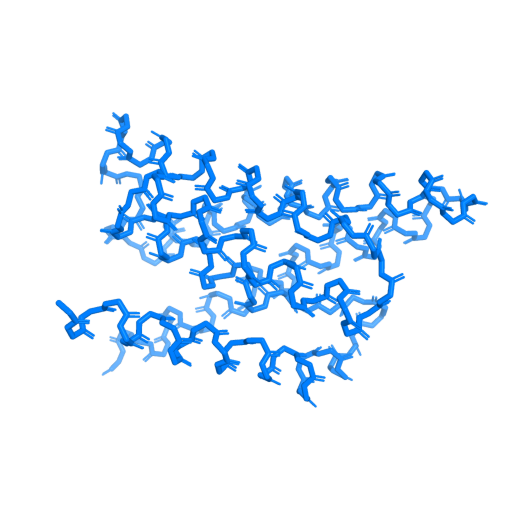1 102 ? -9.643 9.899 -0.242 1.00 89.12 102 VAL A C 1
ATOM 801 O O . VAL A 1 102 ? -8.680 9.530 -0.904 1.00 89.12 102 VAL A O 1
ATOM 804 N N . GLU A 1 103 ? -9.630 11.022 0.480 1.00 87.81 103 GLU A N 1
ATOM 805 C CA . GLU A 1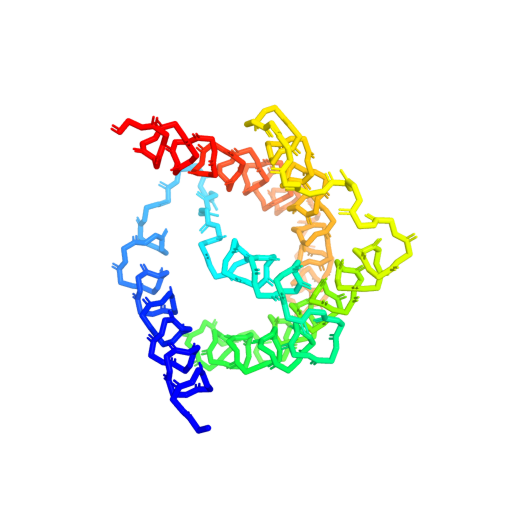 103 ? -8.486 11.945 0.530 1.00 87.81 103 GLU A CA 1
ATOM 806 C C . GLU A 1 103 ? -7.220 11.238 1.022 1.00 87.81 103 GLU A C 1
ATOM 808 O O . GLU A 1 103 ? -6.158 11.332 0.409 1.00 87.81 103 GLU A O 1
ATOM 813 N N . THR A 1 104 ? -7.333 10.469 2.101 1.00 88.19 104 THR A N 1
ATOM 814 C CA . THR A 1 104 ? -6.196 9.753 2.665 1.00 88.19 104 THR A CA 1
ATOM 815 C C . THR A 1 104 ? -5.734 8.604 1.773 1.00 88.19 104 THR A C 1
ATOM 817 O O . THR A 1 104 ? -4.531 8.418 1.593 1.00 88.19 104 THR A O 1
ATOM 820 N N . THR A 1 105 ? -6.663 7.868 1.155 1.00 91.44 105 THR A N 1
ATOM 821 C CA . THR A 1 105 ? -6.311 6.834 0.171 1.00 91.44 105 THR A CA 1
ATOM 822 C C . THR A 1 105 ? -5.591 7.442 -1.025 1.00 91.44 105 THR A C 1
ATOM 824 O O . THR A 1 105 ? -4.601 6.873 -1.474 1.00 91.44 105 THR A O 1
ATOM 827 N N . LEU A 1 106 ? -6.026 8.606 -1.510 1.00 93.31 106 LEU A N 1
ATOM 828 C CA . LEU A 1 106 ? -5.383 9.309 -2.619 1.00 93.31 106 LEU A CA 1
ATOM 829 C C . LEU A 1 106 ? -3.932 9.655 -2.289 1.00 93.31 106 LEU A C 1
ATOM 831 O O . LEU A 1 106 ? -3.033 9.322 -3.055 1.00 93.31 106 LEU A O 1
ATOM 835 N N . VAL A 1 107 ? -3.686 10.256 -1.122 1.00 93.06 107 VAL A N 1
ATOM 836 C CA . VAL A 1 107 ? -2.325 10.620 -0.701 1.00 93.06 107 VAL A CA 1
ATOM 837 C C . VAL A 1 107 ? -1.453 9.377 -0.515 1.00 93.06 107 VAL A C 1
ATOM 839 O O . VAL A 1 107 ? -0.340 9.322 -1.031 1.00 93.06 107 VAL A O 1
ATOM 842 N N . ILE A 1 108 ? -1.947 8.353 0.186 1.00 94.38 108 ILE A N 1
ATOM 843 C CA . ILE A 1 108 ? -1.147 7.157 0.480 1.00 94.38 108 ILE A CA 1
ATOM 844 C C . ILE A 1 108 ? -0.897 6.326 -0.780 1.00 94.38 108 ILE A C 1
ATOM 846 O O . ILE A 1 108 ? 0.210 5.821 -0.957 1.00 94.38 108 ILE A O 1
ATOM 850 N N . SER A 1 109 ? -1.888 6.187 -1.665 1.00 94.31 109 SER A N 1
ATOM 851 C CA . SER A 1 109 ? -1.709 5.477 -2.937 1.00 94.31 109 SER A CA 1
ATOM 852 C C . SER A 1 109 ? -0.754 6.211 -3.867 1.00 94.31 109 SER A C 1
ATOM 854 O O . SER A 1 109 ? 0.072 5.553 -4.493 1.00 94.31 109 SER A O 1
ATOM 856 N N . LEU A 1 110 ? -0.755 7.548 -3.863 1.00 94.69 110 LEU A N 1
ATOM 857 C CA . LEU A 1 110 ? 0.242 8.328 -4.591 1.00 94.69 110 LEU A CA 1
ATOM 858 C C . LEU A 1 110 ? 1.656 8.047 -4.077 1.00 94.69 110 LEU A C 1
ATOM 860 O O . LEU A 1 110 ? 2.549 7.770 -4.877 1.00 94.69 110 LEU A O 1
ATOM 864 N N . VAL A 1 111 ? 1.860 8.067 -2.756 1.00 94.94 111 VAL A N 1
ATOM 865 C CA . VAL A 1 111 ? 3.164 7.754 -2.146 1.00 94.94 111 VAL A CA 1
ATOM 866 C C . VAL A 1 111 ? 3.574 6.311 -2.451 1.00 94.94 111 VAL A C 1
ATOM 868 O O . VAL A 1 111 ? 4.689 6.080 -2.913 1.00 94.94 111 VAL A O 1
ATOM 871 N N . HIS A 1 112 ? 2.671 5.346 -2.259 1.00 96.19 112 HIS A N 1
ATOM 872 C CA . HIS A 1 112 ? 2.909 3.934 -2.557 1.00 96.19 112 HIS A CA 1
ATOM 873 C C . HIS A 1 112 ? 3.324 3.725 -4.016 1.00 96.19 112 HIS A C 1
ATOM 875 O O . HIS A 1 112 ? 4.354 3.110 -4.279 1.00 96.19 112 HIS A O 1
ATOM 881 N N . ASN A 1 113 ? 2.551 4.252 -4.965 1.00 94.12 113 ASN A N 1
ATOM 882 C CA . ASN A 1 113 ? 2.793 4.043 -6.388 1.00 94.12 113 ASN A CA 1
ATOM 883 C C . ASN A 1 113 ? 4.030 4.795 -6.881 1.00 94.12 113 ASN A C 1
ATOM 885 O O . ASN A 1 113 ? 4.735 4.284 -7.744 1.00 94.12 113 ASN A O 1
ATOM 889 N N . SER A 1 114 ? 4.342 5.952 -6.290 1.00 92.12 114 SER A N 1
ATOM 890 C CA . SER A 1 114 ? 5.587 6.677 -6.571 1.00 92.12 114 SER A CA 1
ATOM 891 C C . SER A 1 114 ? 6.811 5.883 -6.124 1.00 92.12 114 SER A C 1
ATOM 893 O O . SER A 1 114 ? 7.766 5.747 -6.887 1.00 92.12 114 SER A O 1
ATOM 895 N N . LEU A 1 115 ? 6.772 5.307 -4.917 1.00 94.12 115 LEU A N 1
ATOM 896 C CA . LEU A 1 115 ? 7.835 4.427 -4.428 1.00 94.12 115 LEU A CA 1
ATOM 897 C C . LEU A 1 115 ? 7.948 3.168 -5.292 1.00 94.12 115 LEU A C 1
ATOM 899 O O . LEU A 1 115 ? 9.047 2.797 -5.695 1.00 94.12 115 LEU A O 1
ATOM 903 N N . LEU A 1 116 ? 6.819 2.538 -5.623 1.00 92.56 116 LEU A N 1
ATOM 904 C CA . LEU A 1 116 ? 6.794 1.351 -6.472 1.00 92.56 116 LEU A CA 1
ATOM 905 C C . LEU A 1 116 ? 7.404 1.642 -7.851 1.00 92.56 116 LEU A C 1
ATOM 907 O O . LEU A 1 116 ? 8.284 0.909 -8.294 1.00 92.56 116 LEU A O 1
ATOM 911 N N . ALA A 1 117 ? 6.991 2.731 -8.502 1.00 90.94 117 ALA A N 1
ATOM 912 C CA . ALA A 1 117 ? 7.516 3.138 -9.800 1.00 90.94 117 ALA A CA 1
ATOM 913 C C . ALA A 1 117 ? 9.021 3.435 -9.740 1.00 90.94 117 ALA A C 1
ATOM 915 O O . ALA A 1 117 ? 9.758 2.950 -10.596 1.00 90.94 117 ALA A O 1
ATOM 916 N N . LEU A 1 118 ? 9.484 4.160 -8.712 1.00 91.38 118 LEU A N 1
ATOM 917 C CA . LEU A 1 118 ? 10.905 4.438 -8.477 1.00 91.38 118 LEU A CA 1
ATOM 918 C C . LEU A 1 118 ? 11.718 3.134 -8.447 1.00 91.38 118 LEU A C 1
ATOM 920 O O . LEU A 1 118 ? 12.656 2.975 -9.227 1.00 91.38 118 LEU A O 1
ATOM 924 N N . PHE A 1 119 ? 11.335 2.177 -7.599 1.00 91.81 119 PHE A N 1
ATOM 925 C CA . PHE A 1 119 ? 12.080 0.924 -7.450 1.00 91.81 119 PHE A CA 1
ATOM 926 C C . PHE A 1 119 ? 11.978 0.010 -8.676 1.00 91.81 119 PHE A C 1
ATOM 928 O O . PHE A 1 119 ? 12.969 -0.612 -9.053 1.00 91.81 119 PHE A O 1
ATOM 935 N N . VAL A 1 120 ? 10.821 -0.049 -9.342 1.00 90.38 120 VAL A N 1
ATOM 936 C CA . VAL A 1 120 ? 10.649 -0.849 -10.567 1.00 90.38 120 VAL A CA 1
ATOM 937 C C . VAL A 1 120 ? 11.510 -0.304 -11.706 1.00 90.38 120 VAL A C 1
ATOM 939 O O . VAL A 1 120 ? 12.136 -1.086 -12.424 1.00 90.38 120 VAL A O 1
ATOM 942 N N . VAL A 1 121 ? 11.588 1.022 -11.860 1.00 90.25 121 VAL A N 1
ATOM 943 C CA . VAL A 1 121 ? 12.468 1.659 -12.851 1.00 90.25 121 VAL A CA 1
ATOM 944 C C . VAL A 1 121 ? 13.931 1.323 -12.564 1.00 90.25 121 VAL A C 1
ATOM 946 O O . VAL A 1 121 ? 14.654 0.947 -13.488 1.00 90.25 121 VAL A O 1
ATOM 949 N N . MET A 1 122 ? 14.350 1.385 -11.295 1.00 88.56 122 MET A N 1
ATOM 950 C CA . MET A 1 122 ? 15.712 1.025 -10.884 1.00 88.56 122 MET A CA 1
ATOM 951 C C . MET A 1 122 ? 16.034 -0.456 -11.129 1.00 88.56 122 MET A C 1
ATOM 953 O O . MET A 1 122 ? 17.141 -0.766 -11.554 1.00 88.56 122 MET A O 1
ATOM 957 N N . GLN A 1 123 ? 15.083 -1.367 -10.900 1.00 89.50 123 GLN A N 1
ATOM 958 C CA . GLN A 1 123 ? 15.290 -2.807 -11.094 1.00 89.50 123 GLN A CA 1
ATOM 959 C C . GLN A 1 123 ? 15.335 -3.209 -12.574 1.00 89.50 123 GLN A C 1
ATOM 961 O O . GLN A 1 123 ? 16.147 -4.048 -12.956 1.00 89.50 123 GLN A O 1
ATOM 966 N N . ARG A 1 124 ? 14.440 -2.659 -13.405 1.00 85.75 124 ARG A N 1
ATOM 967 C CA . ARG A 1 124 ? 14.264 -3.094 -14.804 1.00 85.75 124 ARG A CA 1
ATOM 968 C C . ARG A 1 124 ? 15.059 -2.276 -15.823 1.00 85.75 124 ARG A C 1
ATOM 970 O O . ARG A 1 124 ? 15.125 -2.683 -16.977 1.00 85.75 124 ARG A O 1
ATOM 977 N N . GLY A 1 125 ? 15.638 -1.140 -15.429 1.00 76.75 125 GLY A N 1
ATOM 978 C CA . GLY A 1 125 ? 16.434 -0.294 -16.326 1.00 76.75 125 GLY A CA 1
ATOM 979 C C . GLY A 1 125 ? 15.610 0.381 -17.432 1.00 76.75 125 GLY A C 1
ATOM 980 O O . GLY A 1 125 ? 15.993 0.341 -18.597 1.00 76.75 125 GLY A O 1
ATOM 981 N N . GLY A 1 126 ? 14.463 0.977 -17.081 1.00 73.44 126 GLY A N 1
ATOM 982 C CA . GLY A 1 126 ? 13.514 1.583 -18.029 1.00 73.44 126 GLY A CA 1
ATOM 983 C C . GLY A 1 126 ? 13.458 3.117 -18.018 1.00 73.44 126 GLY A C 1
ATOM 984 O O . GLY A 1 126 ? 14.045 3.784 -17.170 1.00 73.44 126 GLY A O 1
ATOM 985 N N . GLY A 1 127 ? 12.704 3.690 -18.962 1.00 73.88 127 GLY A N 1
ATOM 986 C CA . GLY A 1 127 ? 12.423 5.128 -19.014 1.00 73.88 127 GLY A CA 1
ATOM 987 C C . GLY A 1 127 ? 11.301 5.548 -18.057 1.00 73.88 127 GLY A C 1
ATOM 988 O O . GLY A 1 127 ? 10.260 4.896 -17.982 1.00 73.88 127 GLY A O 1
ATOM 989 N N . TRP A 1 128 ? 11.486 6.679 -17.370 1.00 71.75 128 TRP A N 1
ATOM 990 C CA . TRP A 1 128 ? 10.545 7.214 -16.377 1.00 71.75 128 TRP A CA 1
ATOM 991 C C . TRP A 1 128 ? 9.161 7.545 -16.940 1.00 71.75 128 TRP A C 1
ATOM 993 O O . TRP A 1 128 ? 8.178 7.404 -16.226 1.00 71.75 128 TRP A O 1
ATOM 1003 N N . GLY A 1 129 ? 9.066 7.964 -18.207 1.00 74.56 129 GLY A N 1
ATOM 1004 C CA . GLY A 1 129 ? 7.848 8.559 -18.769 1.00 74.56 129 GLY A CA 1
ATOM 1005 C C . GLY A 1 129 ? 6.608 7.672 -18.638 1.00 74.56 129 GLY A C 1
ATOM 1006 O O . GLY A 1 129 ? 5.695 7.992 -17.884 1.00 74.56 129 GLY A O 1
ATOM 1007 N N . TYR A 1 130 ? 6.569 6.550 -19.357 1.00 76.12 130 TYR A N 1
ATOM 1008 C CA . TYR A 1 130 ? 5.377 5.698 -19.407 1.00 76.12 130 TYR A CA 1
ATOM 1009 C C . TYR A 1 130 ? 5.043 5.070 -18.045 1.00 76.12 130 TYR A C 1
ATOM 1011 O O . TYR A 1 130 ? 3.897 5.126 -17.602 1.00 76.12 130 TYR A O 1
ATOM 1019 N N . LEU A 1 131 ? 6.053 4.543 -17.345 1.00 78.00 131 LEU A N 1
ATOM 1020 C CA . LEU A 1 131 ? 5.868 3.904 -16.041 1.00 78.00 131 LEU A CA 1
ATOM 1021 C C . LEU A 1 131 ? 5.365 4.893 -14.987 1.00 78.00 131 LEU A C 1
ATOM 1023 O O . LEU A 1 131 ? 4.481 4.541 -14.216 1.00 78.00 131 LEU A O 1
ATOM 1027 N N . PHE A 1 132 ? 5.857 6.133 -14.977 1.00 80.62 132 PHE A N 1
AT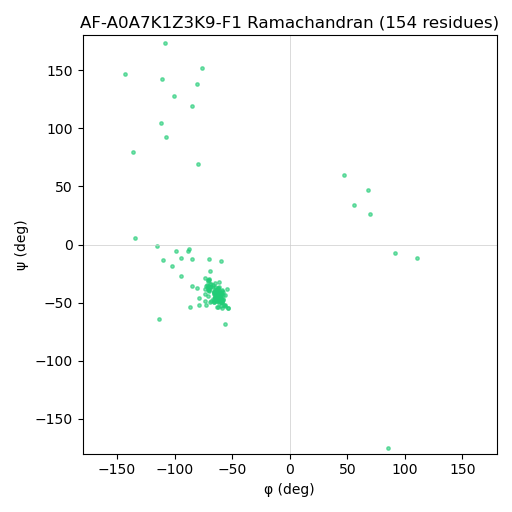OM 1028 C CA . PHE A 1 132 ? 5.383 7.153 -14.045 1.00 80.62 132 PHE A CA 1
ATOM 1029 C C . PHE A 1 132 ? 3.921 7.531 -14.305 1.00 80.62 132 PHE A C 1
ATOM 1031 O O . PHE A 1 132 ? 3.114 7.519 -13.380 1.00 80.62 132 PHE A O 1
ATOM 1038 N N . TRP A 1 133 ? 3.540 7.826 -15.552 1.00 82.94 133 TRP A N 1
ATOM 1039 C CA . TRP A 1 133 ? 2.158 8.217 -15.859 1.00 82.94 133 TRP A CA 1
ATOM 1040 C C . TRP A 1 133 ? 1.157 7.109 -15.524 1.00 82.94 133 TRP A C 1
ATOM 1042 O O . TRP A 1 133 ? 0.112 7.366 -14.924 1.00 82.94 133 TRP A O 1
ATOM 1052 N N . VAL A 1 134 ? 1.503 5.869 -15.858 1.00 84.94 134 VAL A N 1
ATOM 1053 C CA . VAL A 1 134 ? 0.614 4.722 -15.685 1.00 84.94 134 VAL A CA 1
ATOM 1054 C C . VAL A 1 134 ? 0.587 4.234 -14.234 1.00 84.94 134 VAL A C 1
ATOM 1056 O O . VAL A 1 134 ? -0.489 4.145 -13.642 1.00 84.94 134 VAL A O 1
ATOM 1059 N N . LEU A 1 135 ? 1.745 3.967 -13.620 1.00 82.56 135 LEU A N 1
ATOM 1060 C CA . LEU A 1 135 ? 1.800 3.445 -12.250 1.00 82.56 135 LEU A CA 1
ATOM 1061 C C . LEU A 1 135 ? 1.464 4.531 -11.229 1.00 82.56 135 LEU A C 1
ATOM 1063 O O . LEU A 1 135 ? 0.616 4.303 -10.367 1.00 82.56 135 LEU A O 1
ATOM 1067 N N . CYS A 1 136 ? 2.083 5.715 -11.321 1.00 86.19 136 CYS A N 1
ATOM 1068 C CA . CYS A 1 136 ? 1.884 6.756 -10.313 1.00 86.19 136 CYS A CA 1
ATOM 1069 C C . CYS A 1 136 ? 0.511 7.396 -10.434 1.00 86.19 136 CYS A C 1
ATOM 1071 O O . CYS A 1 136 ? -0.191 7.466 -9.434 1.00 86.19 136 CYS A O 1
ATOM 1073 N N . ILE A 1 137 ? 0.108 7.875 -11.612 1.00 87.69 137 ILE A N 1
ATOM 1074 C CA . ILE A 1 137 ? -1.164 8.603 -11.732 1.00 87.69 137 ILE A CA 1
ATOM 1075 C C . ILE A 1 137 ? -2.317 7.636 -11.969 1.00 87.69 137 ILE A C 1
ATOM 1077 O O . ILE A 1 137 ? -3.275 7.641 -11.194 1.00 87.69 137 ILE A O 1
ATOM 1081 N N .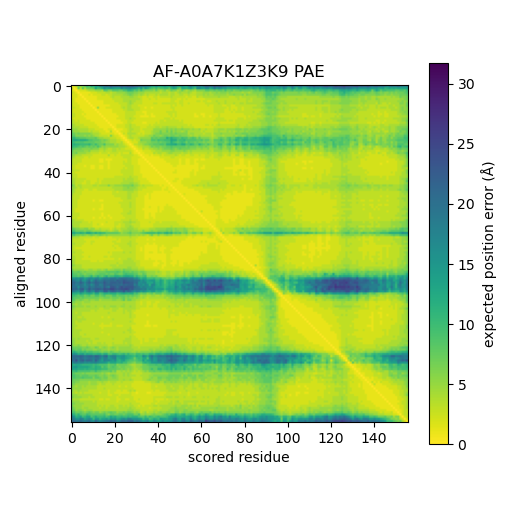 GLY A 1 138 ? -2.208 6.776 -12.984 1.00 89.25 138 GLY A N 1
ATOM 1082 C CA . GLY A 1 138 ? -3.242 5.790 -13.304 1.00 89.25 138 GLY A CA 1
ATOM 1083 C C . GLY A 1 138 ? -3.561 4.884 -12.114 1.00 89.25 138 GLY A C 1
ATOM 1084 O O . GLY A 1 138 ? -4.709 4.822 -11.672 1.00 89.25 138 GLY A O 1
ATOM 1085 N N . GLY A 1 139 ? -2.539 4.259 -11.523 1.00 90.19 139 GLY A N 1
ATOM 1086 C CA . GLY A 1 139 ? -2.701 3.371 -10.368 1.00 90.19 139 GLY A CA 1
ATOM 1087 C C . GLY A 1 139 ? -3.284 4.070 -9.134 1.00 90.19 139 GLY A C 1
ATOM 1088 O O . GLY A 1 139 ? -4.105 3.488 -8.422 1.00 90.19 139 GLY A O 1
ATOM 1089 N N . THR A 1 140 ? -2.917 5.331 -8.885 1.00 93.00 140 THR A N 1
ATOM 1090 C CA . THR A 1 140 ? -3.422 6.118 -7.741 1.00 93.00 140 THR A CA 1
ATOM 1091 C C . THR A 1 140 ? -4.888 6.463 -7.914 1.00 93.00 140 THR A C 1
ATOM 1093 O O . THR A 1 140 ? -5.690 6.220 -7.010 1.00 93.00 140 THR A O 1
ATOM 1096 N N . LEU A 1 141 ? -5.259 6.990 -9.082 1.00 93.06 141 LEU A N 1
ATOM 1097 C CA . LEU A 1 141 ? -6.647 7.328 -9.381 1.00 93.06 141 LEU A CA 1
ATOM 1098 C C . LEU A 1 141 ? -7.520 6.078 -9.363 1.00 93.06 141 LEU A C 1
ATOM 1100 O O . LEU A 1 141 ? -8.592 6.100 -8.761 1.00 93.06 141 LEU A O 1
ATOM 1104 N N . TYR A 1 142 ? -7.042 4.974 -9.937 1.00 92.44 142 TYR A N 1
ATOM 1105 C CA . TYR A 1 142 ? -7.797 3.730 -9.963 1.00 92.44 142 TYR A CA 1
ATOM 1106 C C . TYR A 1 142 ? -7.969 3.153 -8.549 1.00 92.44 142 TYR A C 1
ATOM 1108 O O . TYR A 1 142 ? -9.087 2.856 -8.129 1.00 92.44 142 TYR A O 1
ATOM 1116 N N . THR A 1 143 ? -6.902 3.085 -7.753 1.00 93.19 143 THR A N 1
ATOM 1117 C CA . THR A 1 143 ? -6.988 2.602 -6.363 1.00 93.19 143 THR A CA 1
ATOM 1118 C C . THR A 1 143 ? -7.913 3.480 -5.514 1.00 93.19 143 THR A C 1
ATOM 1120 O O . THR A 1 143 ? -8.729 2.972 -4.744 1.00 93.19 143 THR A O 1
ATOM 1123 N N . THR A 1 144 ? -7.850 4.799 -5.699 1.00 92.81 144 THR A N 1
ATOM 1124 C CA . THR A 1 144 ? -8.730 5.756 -5.012 1.00 92.81 144 THR A CA 1
ATOM 1125 C C . THR A 1 144 ? -10.188 5.596 -5.441 1.00 92.81 144 THR A C 1
ATOM 1127 O O . THR A 1 144 ? -11.082 5.629 -4.598 1.00 92.81 144 THR A O 1
ATOM 1130 N N . LEU A 1 145 ? -10.444 5.376 -6.732 1.00 92.75 145 LEU A N 1
ATOM 1131 C CA . LEU A 1 145 ? -11.780 5.111 -7.260 1.00 92.75 145 LEU A CA 1
ATOM 1132 C C . LEU A 1 145 ? -12.360 3.819 -6.669 1.00 92.75 145 LEU A C 1
ATOM 1134 O O . LEU A 1 145 ? -13.507 3.808 -6.224 1.00 92.75 145 LEU A O 1
ATOM 1138 N N . VAL A 1 146 ? -11.559 2.754 -6.582 1.00 92.00 146 VAL A N 1
ATOM 1139 C CA . VAL A 1 146 ? -11.967 1.500 -5.931 1.00 92.00 146 VAL A CA 1
ATOM 1140 C C . VAL A 1 146 ? -12.289 1.731 -4.453 1.00 92.00 146 VAL A C 1
ATOM 1142 O O . VAL A 1 146 ? -13.311 1.246 -3.971 1.00 92.00 146 VAL A O 1
ATOM 1145 N N . ALA A 1 147 ? -11.487 2.523 -3.738 1.00 90.88 147 ALA A N 1
ATOM 1146 C CA . ALA A 1 147 ? -11.775 2.873 -2.348 1.00 90.88 147 ALA A CA 1
ATOM 1147 C C . ALA A 1 147 ? -13.062 3.698 -2.195 1.00 90.88 147 ALA A C 1
ATOM 1149 O O . ALA A 1 147 ? -13.853 3.440 -1.289 1.00 90.88 147 ALA A O 1
ATOM 1150 N N . PHE A 1 148 ? -13.310 4.656 -3.092 1.00 90.81 148 PHE A N 1
ATOM 1151 C CA . PHE A 1 148 ? -14.551 5.432 -3.113 1.00 90.81 148 PHE A CA 1
ATOM 1152 C C . PHE A 1 148 ? -15.779 4.531 -3.298 1.00 90.81 148 PHE A C 1
ATOM 1154 O O . PHE A 1 148 ? -16.749 4.633 -2.540 1.00 90.81 148 PHE A O 1
ATOM 1161 N N . LEU A 1 149 ? -15.722 3.605 -4.259 1.00 90.81 149 LEU A N 1
ATOM 1162 C CA . LEU A 1 149 ? -16.776 2.615 -4.468 1.00 90.81 149 LEU A CA 1
ATOM 1163 C C . LEU A 1 149 ? -16.962 1.747 -3.217 1.00 90.81 149 LEU A C 1
ATOM 1165 O O . LEU A 1 149 ? -18.070 1.651 -2.697 1.00 90.81 149 LEU A O 1
ATOM 1169 N N . ALA A 1 150 ? -15.885 1.201 -2.651 1.00 88.12 150 ALA A N 1
ATOM 1170 C CA . ALA A 1 150 ? -15.963 0.374 -1.447 1.00 88.12 150 ALA A CA 1
ATOM 1171 C C . ALA A 1 150 ? -16.636 1.103 -0.266 1.00 88.12 150 ALA A C 1
ATOM 1173 O O . ALA A 1 150 ? -17.499 0.541 0.408 1.00 88.12 150 ALA A O 1
ATOM 1174 N N . VAL A 1 151 ? -16.296 2.376 -0.041 1.00 86.81 151 VAL A N 1
ATOM 1175 C CA . VAL A 1 151 ? -16.861 3.189 1.049 1.00 86.81 151 VAL A CA 1
ATOM 1176 C C . VAL A 1 151 ? -18.338 3.523 0.830 1.00 86.81 151 VAL A C 1
ATOM 1178 O O . VAL A 1 151 ? -19.103 3.575 1.795 1.00 86.81 151 VAL A O 1
ATOM 1181 N N . THR A 1 152 ? -18.752 3.771 -0.414 1.00 84.44 152 THR A N 1
ATOM 1182 C CA . THR A 1 152 ? -20.155 4.091 -0.729 1.00 84.44 152 THR A CA 1
ATOM 1183 C C . THR A 1 152 ? -21.064 2.870 -0.624 1.00 84.44 152 THR A C 1
ATOM 1185 O O . THR A 1 152 ? -22.181 3.007 -0.129 1.00 84.44 152 THR A O 1
ATOM 1188 N N . PHE A 1 153 ? -20.579 1.681 -0.999 1.00 83.50 153 PHE A N 1
ATOM 1189 C CA . PHE A 1 153 ? -21.312 0.427 -0.813 1.00 83.50 153 PHE A CA 1
ATOM 1190 C C . PHE A 1 153 ? -21.401 0.003 0.658 1.00 83.50 153 PHE A C 1
ATOM 1192 O O . PHE A 1 153 ? -22.452 -0.460 1.074 1.00 83.50 153 PHE A O 1
ATOM 1199 N N . TRP A 1 154 ? -20.352 0.209 1.464 1.00 70.19 154 TRP A N 1
ATOM 1200 C CA . TRP A 1 154 ? -20.364 -0.164 2.890 1.00 70.19 154 TRP A CA 1
ATOM 1201 C C . TRP A 1 154 ? -21.314 0.698 3.743 1.00 70.19 154 TRP A C 1
ATOM 1203 O O . TRP A 1 154 ? -21.711 0.307 4.835 1.00 70.19 154 TRP A O 1
ATOM 1213 N N . ARG A 1 155 ? -21.649 1.911 3.285 1.00 58.38 155 ARG A N 1
ATOM 1214 C CA . ARG A 1 155 ? -22.522 2.849 4.012 1.00 58.38 155 ARG A CA 1
ATOM 1215 C C . ARG A 1 155 ? -24.023 2.664 3.740 1.00 58.38 155 ARG A C 1
ATOM 1217 O O . ARG A 1 155 ? -24.802 3.399 4.346 1.00 58.38 155 ARG A O 1
ATOM 1224 N N . ARG A 1 156 ? -24.414 1.757 2.840 1.00 47.06 156 ARG A N 1
ATOM 1225 C CA . ARG A 1 156 ? -25.812 1.350 2.616 1.00 47.06 156 ARG A CA 1
ATOM 1226 C C . ARG A 1 156 ? -26.107 0.062 3.367 1.00 47.06 156 ARG A C 1
ATOM 1228 O O . ARG A 1 156 ? -27.249 -0.044 3.854 1.00 47.06 156 ARG A O 1
#

Nearest PDB structures (foldseek):
  7nnt-assembly1_C  TM=6.369E-01  e=6.460E-03  Lactobacillus delbrueckii subsp. bulgaricus ATCC 11842 = JCM 1002
  5d0y-assembly2_B  TM=6.501E-01  e=1.090E-02  Lactobacillus delbrueckii subsp. bulgaricus
  5d3m-assembly1_C  TM=6.193E-01  e=3.040E-01  Lactobacillus delbrueckii

pLDDT: mean 88.27, std 9.79, range [47.06, 98.12]

Solvent-accessible surface area (backbone atoms only — not comparable to full-atom values): 7837 Å² total; per-residue (Å²): 114,70,66,62,53,51,51,49,54,52,49,52,50,33,48,49,45,30,62,72,46,34,67,68,51,60,58,89,79,14,41,44,51,56,48,56,55,50,22,53,53,42,3,62,74,62,27,27,70,53,2,22,52,47,10,32,56,55,15,44,54,46,11,72,74,72,70,58,74,49,53,43,14,51,53,32,21,52,49,7,32,51,48,3,47,50,32,71,78,39,74,77,65,66,79,85,47,71,66,45,42,36,55,52,42,37,55,50,36,34,53,49,26,44,53,49,38,53,53,51,37,69,73,70,73,59,71,65,67,66,51,42,54,21,38,24,51,40,18,15,55,42,29,26,50,52,49,44,51,54,52,58,61,74,74,110

Secondary structure (DSSP, 8-state):
-HHHHHHHHHHHHHHHHIIIIITT--BTTB---HHHHHHHHHHHHHHHHHHHHHHHHHHHHHHHHHS-TTHHHHHHHHHHHHHHHHHHH-TTSSSS-HHHHHHHHHHHHHHHHHHHHHHHHHHHT--HHHHIIIIIIIHHHHHHHHHHHHHHHHT-

Mean predicted aligned error: 4.94 Å

Radius of gyration: 14.82 Å; Cα contacts (8 Å, |Δi|>4): 225; chains: 1; bounding box: 42×28×39 Å

Foldseek 3Di:
DVVVVVLVVVLVVLLVCCLVPQVPPDDLNAGERSNLVSLLVQLLPVAQPRSLVSQQVSQCVVCVVVVLPCQSNVLSNVLSNVSRVVCVVPVPQDPDDLVSPLVVLLVSQLSSQVSSLVSVCVVPVDDSPSSCCRRRVVRSVNNSVVSSVVSVVVVD

Sequence (156 aa):
MGDLLRLFFIGTAAVALQWLFFGRLDLWGATPDVVLLFVLWVAVRYGQTIGTIAGFLVGFALDAIYGLWGIHMFVKTVIGFLVGLLNMINSEVFVRSARRVVETTLVISLVHNSLLALFVVMQRGGGWGYLFWVLCIGGTLYTTLVAFLAVTFWRR